Protein AF-A0A2A3XH51-F1 (afdb_monomer)

Radius of gyration: 19.12 Å; Cα contacts (8 Å, |Δi|>4): 45; chains: 1; bounding box: 43×16×61 Å

Nearest PDB structures (foldseek):
  5j73-assembly2_C  TM=4.584E-01  e=4.745E-01  synthetic construct
  5j73-assembly1_B  TM=4.649E-01  e=5.437E-01  synthetic construct
  7uq2-assembly1_A  TM=4.153E-01  e=4.799E+00  Tequatrovirus

Secondary structure (DSSP, 8-state):
----EE-TTS-HHHHHHHHHHHHHHHHHHHHHHHHHHHHHHHSTT-PPPHHHHHHHHHHHHHHHHHHHHHHHHHHHHEEPP----

Mean predicted aligned error: 11.29 Å

Solvent-accessible surface area (backbone atoms only — not comparable to full-atom values): 5015 Å² total; per-residue (Å²): 134,88,75,78,43,71,34,88,86,49,68,63,66,57,57,54,51,52,50,50,50,40,53,50,51,48,54,52,50,51,52,54,50,52,51,53,51,49,55,35,71,75,36,102,77,49,72,82,54,68,67,60,56,50,51,51,52,51,54,47,50,53,37,50,54,50,48,52,50,53,50,53,47,49,56,74,53,29,44,76,69,80,90,80,130

Foldseek 3Di:
DFDWDQDPPPPVVVLVVLLVVLVVVLVVLVVVVVVLVVVCVVDPDDDDDVVVVVVSVVSNVVSVVVNVVSVVVRVVRTDRPDPDD

Sequence (85 aa):
MSSFQVSLDAPNGVLDDEINHHLHALRHTVMLVEMALTDASDDDGNVIAPHVLAAVLFGTQHHIDALEQLTVHAYRTSEPKGGGA

pLDDT: mean 70.58, std 14.87, range [35.5, 89.38]

Structure (mmCIF, N/CA/C/O backbone):
data_AF-A0A2A3XH51-F1
#
_entry.id   AF-A0A2A3XH51-F1
#
loop_
_atom_site.group_PDB
_atom_site.id
_atom_site.type_symbol
_atom_site.label_atom_id
_atom_site.label_alt_id
_atom_site.label_comp_id
_atom_site.label_asym_id
_atom_site.label_entity_id
_atom_site.label_seq_id
_atom_site.pdbx_PDB_ins_code
_atom_site.Cartn_x
_atom_site.Cartn_y
_atom_site.Cartn_z
_atom_site.occupancy
_atom_site.B_iso_or_equiv
_atom_site.auth_seq_id
_atom_site.auth_comp_id
_atom_site.auth_asym_id
_atom_site.auth_atom_id
_atom_site.pdbx_PDB_model_num
ATOM 1 N N . MET A 1 1 ? -1.004 -5.712 29.241 1.00 36.00 1 MET A N 1
ATOM 2 C CA . MET A 1 1 ? -1.433 -5.546 27.838 1.00 36.00 1 MET A CA 1
ATOM 3 C C . MET A 1 1 ? -2.936 -5.771 27.803 1.00 36.00 1 MET A C 1
ATOM 5 O O . MET A 1 1 ? -3.355 -6.902 28.008 1.00 36.00 1 MET A O 1
ATOM 9 N N . SER A 1 2 ? -3.735 -4.704 27.693 1.00 35.50 2 SER A N 1
ATOM 10 C CA . SER A 1 2 ? -5.202 -4.817 27.637 1.00 35.50 2 SER A CA 1
ATOM 11 C C . SER A 1 2 ? -5.629 -5.412 26.302 1.00 35.50 2 SER A C 1
ATOM 13 O O . SER A 1 2 ? -5.231 -4.911 25.254 1.00 35.50 2 SER A O 1
ATOM 15 N N . SER A 1 3 ? -6.433 -6.472 26.352 1.00 45.28 3 SER A N 1
ATOM 16 C CA . SER A 1 3 ? -7.106 -7.049 25.193 1.00 45.28 3 SER A CA 1
ATOM 17 C C . SER A 1 3 ? -8.415 -6.297 24.952 1.00 45.28 3 SER A C 1
ATOM 19 O O . SER A 1 3 ? -9.346 -6.374 25.752 1.00 45.28 3 SER A O 1
ATOM 21 N N . PHE A 1 4 ? -8.471 -5.539 23.859 1.00 45.47 4 PHE A N 1
ATOM 22 C CA . PHE A 1 4 ? -9.711 -4.942 23.367 1.00 45.47 4 PHE A CA 1
ATOM 23 C C . PHE A 1 4 ? -10.588 -6.053 22.771 1.00 45.47 4 PHE A C 1
ATOM 25 O O . PHE A 1 4 ? -10.081 -6.921 22.059 1.00 45.47 4 PHE A O 1
ATOM 32 N N . GLN A 1 5 ? -11.883 -6.068 23.100 1.00 46.50 5 GLN A N 1
ATOM 33 C CA . GLN A 1 5 ? -12.875 -6.881 22.394 1.00 46.50 5 GLN A CA 1
ATOM 34 C C . GLN A 1 5 ? -13.736 -5.940 21.557 1.00 46.50 5 GLN A C 1
ATOM 36 O O . GLN A 1 5 ? -14.224 -4.930 22.055 1.00 46.50 5 GLN A O 1
ATOM 41 N N . VAL A 1 6 ? -13.885 -6.263 20.275 1.00 48.91 6 VAL A N 1
ATOM 42 C CA . VAL A 1 6 ? -14.807 -5.560 19.380 1.00 48.91 6 VAL A CA 1
ATOM 43 C C . VAL A 1 6 ? -16.235 -5.790 19.893 1.00 48.91 6 VAL A C 1
ATOM 45 O O . VAL A 1 6 ? -16.556 -6.903 20.319 1.00 48.91 6 VAL A O 1
ATOM 48 N N . SER A 1 7 ? -17.059 -4.735 19.927 1.00 44.25 7 SER A N 1
ATOM 49 C CA . SER A 1 7 ? -18.443 -4.809 20.413 1.00 44.25 7 SER A CA 1
ATOM 50 C C . SER A 1 7 ? -19.248 -5.867 19.645 1.00 44.25 7 SER A C 1
ATOM 52 O O . SER A 1 7 ? -19.084 -6.033 18.438 1.00 44.25 7 SER A O 1
ATOM 54 N N . LEU A 1 8 ? -20.127 -6.592 20.343 1.00 51.62 8 LEU A N 1
ATOM 55 C CA . LEU A 1 8 ? -20.994 -7.633 19.769 1.00 51.62 8 LEU A CA 1
ATOM 56 C C . LEU A 1 8 ? -22.010 -7.085 18.747 1.00 51.62 8 LEU A C 1
ATOM 58 O O . LEU A 1 8 ? -22.542 -7.868 17.963 1.00 51.62 8 LEU A O 1
ATOM 62 N N . ASP A 1 9 ? -22.243 -5.768 18.744 1.00 46.88 9 ASP A N 1
ATOM 63 C CA . ASP A 1 9 ? -23.168 -5.078 17.834 1.00 46.88 9 ASP A CA 1
ATOM 64 C C . ASP A 1 9 ? -22.506 -4.584 16.535 1.00 46.88 9 ASP A C 1
ATOM 66 O O . ASP A 1 9 ? -23.201 -4.173 15.601 1.00 46.88 9 ASP A O 1
ATOM 70 N N . ALA A 1 10 ? -21.173 -4.631 16.432 1.00 50.91 10 ALA A N 1
ATOM 71 C CA . ALA A 1 10 ? -20.506 -4.462 15.148 1.00 50.91 10 ALA A CA 1
ATOM 72 C C . ALA A 1 10 ? -20.633 -5.783 14.363 1.00 50.91 10 ALA A C 1
ATOM 74 O O . ALA A 1 10 ? -20.499 -6.857 14.953 1.00 50.91 10 ALA A O 1
ATOM 75 N N . PRO A 1 11 ? -20.904 -5.763 13.045 1.00 52.66 11 PRO A N 1
ATOM 76 C CA . PRO A 1 11 ? -20.902 -6.971 12.226 1.00 52.66 11 PRO A CA 1
ATOM 77 C C . PRO A 1 11 ? -19.462 -7.498 12.129 1.00 52.66 11 PRO A C 1
ATOM 79 O O . PRO A 1 11 ? -18.750 -7.240 11.164 1.00 52.66 11 PRO A O 1
ATOM 82 N N . ASN A 1 12 ? -19.023 -8.214 13.165 1.00 53.28 12 ASN A N 1
ATOM 83 C CA . ASN A 1 12 ? -17.627 -8.579 13.406 1.00 53.28 12 ASN A CA 1
ATOM 84 C C . ASN A 1 12 ? -17.018 -9.382 12.248 1.00 53.28 12 ASN A C 1
ATOM 86 O O . ASN A 1 12 ? -15.844 -9.217 11.948 1.00 53.28 12 ASN A O 1
ATOM 90 N N . GLY A 1 13 ? -17.827 -10.175 11.536 1.00 54.34 13 GLY A N 1
ATOM 91 C CA . GLY A 1 13 ? -17.369 -10.892 10.341 1.00 54.34 13 GLY A CA 1
ATOM 92 C C . GLY A 1 13 ? -17.077 -9.987 9.139 1.00 54.34 13 GLY A C 1
ATOM 93 O O .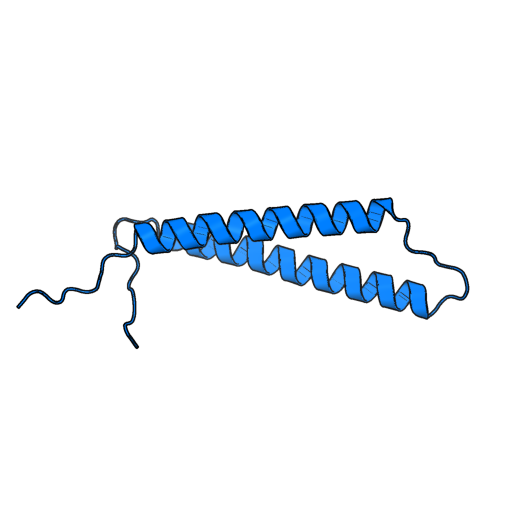 GLY A 1 13 ? -16.147 -10.258 8.397 1.00 54.34 13 GLY A O 1
ATOM 94 N N . VAL A 1 14 ? -17.816 -8.885 8.969 1.00 56.78 14 VAL A N 1
ATOM 95 C CA . VAL A 1 14 ? -17.667 -7.993 7.802 1.00 56.78 14 VAL A CA 1
ATOM 96 C C . VAL A 1 14 ? -16.377 -7.174 7.902 1.00 56.78 14 VAL A C 1
ATOM 98 O O . VAL A 1 14 ? -15.656 -7.049 6.919 1.00 56.78 14 VAL A O 1
ATOM 101 N N . LEU A 1 15 ? -16.044 -6.682 9.100 1.00 67.69 15 LEU A N 1
ATOM 102 C CA . LEU A 1 15 ? -14.800 -5.940 9.342 1.00 67.69 15 LEU A CA 1
ATOM 103 C C . LEU A 1 15 ? -13.560 -6.827 9.180 1.00 67.69 15 LEU A C 1
ATOM 105 O O . LEU A 1 15 ? -12.582 -6.403 8.565 1.00 67.69 15 LEU A O 1
ATOM 109 N N . ASP A 1 16 ? -13.604 -8.058 9.693 1.00 70.19 16 ASP A N 1
ATOM 110 C CA . ASP A 1 16 ? -12.497 -9.006 9.553 1.00 70.19 16 ASP A CA 1
ATOM 111 C C . ASP A 1 16 ? -12.294 -9.416 8.084 1.00 70.19 1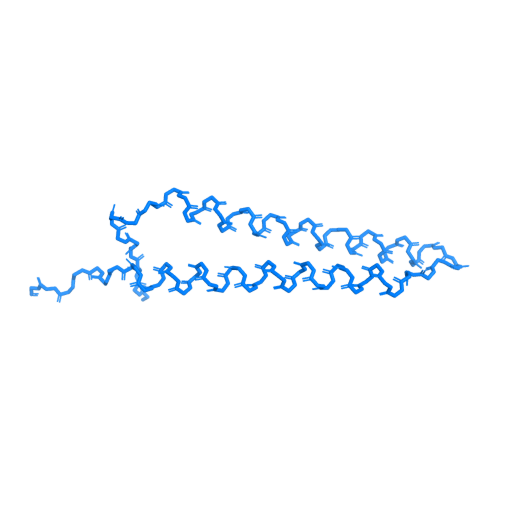6 ASP A C 1
ATOM 113 O O . ASP A 1 16 ? -11.155 -9.465 7.612 1.00 70.19 16 ASP A O 1
ATOM 117 N N . ASP A 1 17 ? -13.373 -9.656 7.334 1.00 76.81 17 ASP A N 1
ATOM 118 C CA . ASP A 1 17 ? -13.308 -9.993 5.908 1.00 76.81 17 ASP A CA 1
ATOM 119 C C . ASP A 1 17 ? -12.740 -8.834 5.068 1.00 76.81 17 ASP A C 1
ATOM 121 O O . ASP A 1 17 ? -11.885 -9.055 4.205 1.00 76.81 17 ASP A O 1
ATOM 125 N N . GLU A 1 18 ? -13.145 -7.591 5.346 1.00 74.81 18 GLU A N 1
ATOM 126 C CA . GLU A 1 18 ? -12.649 -6.392 4.6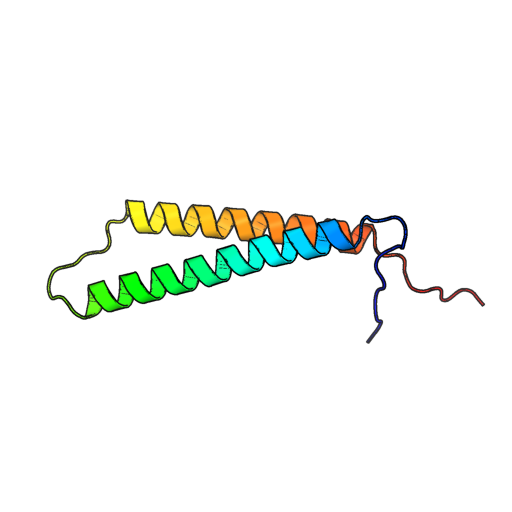57 1.00 74.81 18 GLU A CA 1
ATOM 127 C C . GLU A 1 18 ? -11.172 -6.102 4.972 1.00 74.81 18 GLU A C 1
ATOM 129 O O . GLU A 1 18 ? -10.376 -5.841 4.063 1.00 74.81 18 GLU A O 1
ATOM 134 N N . ILE A 1 19 ? -10.763 -6.218 6.241 1.00 79.12 19 ILE A N 1
ATOM 135 C CA . ILE A 1 19 ? -9.355 -6.089 6.646 1.00 79.12 19 ILE A CA 1
ATOM 136 C C . ILE A 1 19 ? -8.508 -7.164 5.957 1.00 79.12 19 ILE A C 1
ATOM 138 O O . ILE A 1 19 ? -7.461 -6.861 5.377 1.00 79.12 19 ILE A O 1
ATOM 142 N N . ASN A 1 20 ? -8.964 -8.420 5.970 1.00 82.31 20 ASN A N 1
ATOM 143 C CA . ASN A 1 20 ? -8.258 -9.522 5.322 1.00 82.31 20 ASN A CA 1
ATOM 144 C C . ASN A 1 20 ? -8.171 -9.336 3.803 1.00 82.31 20 ASN A C 1
ATOM 146 O O . ASN A 1 20 ? -7.123 -9.621 3.218 1.00 82.31 20 ASN A O 1
ATOM 150 N N . HIS A 1 21 ? -9.223 -8.816 3.167 1.00 86.44 21 HIS A N 1
ATOM 151 C CA . HIS A 1 21 ? -9.226 -8.493 1.744 1.00 86.44 21 HIS A CA 1
ATOM 152 C C . HIS A 1 21 ? -8.149 -7.457 1.398 1.00 86.44 21 HIS A C 1
ATOM 154 O O . HIS A 1 21 ? -7.330 -7.690 0.504 1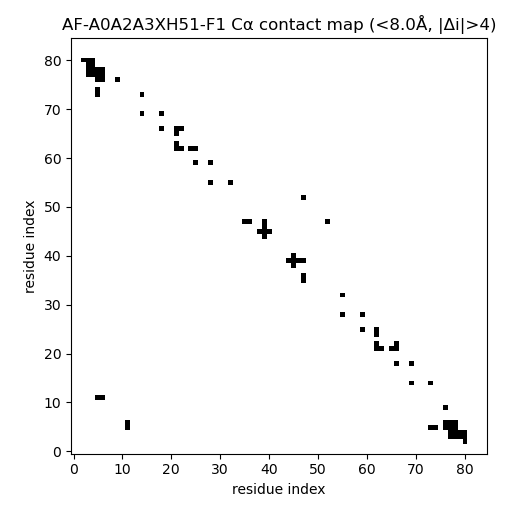.00 86.44 21 HIS A O 1
ATOM 160 N N . HIS A 1 22 ? -8.090 -6.346 2.135 1.00 81.12 22 HIS A N 1
ATOM 161 C CA . HIS A 1 22 ? -7.092 -5.303 1.899 1.00 81.12 22 HIS A CA 1
ATOM 162 C C . HIS A 1 22 ? -5.662 -5.766 2.202 1.00 81.12 22 HIS A C 1
ATOM 164 O O . HIS A 1 22 ? -4.744 -5.465 1.438 1.00 81.12 22 HIS A O 1
ATOM 170 N N . LEU A 1 23 ? -5.458 -6.563 3.255 1.00 85.25 23 LEU A N 1
ATOM 171 C CA . LEU A 1 23 ? -4.156 -7.171 3.543 1.00 85.25 23 LEU A CA 1
ATOM 172 C C . LEU A 1 23 ? -3.717 -8.147 2.447 1.00 85.25 23 LEU A C 1
ATOM 174 O O . LEU A 1 23 ? -2.545 -8.160 2.066 1.00 85.25 23 LEU A O 1
ATOM 178 N N . HIS A 1 24 ? -4.638 -8.960 1.928 1.00 89.38 24 HIS A N 1
ATOM 179 C CA . HIS A 1 24 ? -4.357 -9.858 0.813 1.00 89.38 24 HIS A CA 1
ATOM 180 C C . HIS A 1 24 ? -3.975 -9.071 -0.446 1.00 89.38 24 HIS A C 1
ATOM 182 O O . HIS A 1 24 ? -2.975 -9.395 -1.087 1.00 89.38 24 HIS A O 1
ATOM 188 N N . ALA A 1 25 ? -4.716 -8.008 -0.769 1.00 83.62 25 ALA A N 1
ATOM 189 C CA . ALA A 1 25 ? -4.413 -7.138 -1.900 1.00 83.62 25 ALA A CA 1
ATOM 190 C C . ALA A 1 25 ? -3.025 -6.486 -1.770 1.00 83.62 25 ALA A C 1
ATOM 192 O O . ALA A 1 25 ? -2.251 -6.515 -2.722 1.00 83.62 25 ALA A O 1
ATOM 193 N N . LEU A 1 26 ? -2.655 -5.990 -0.584 1.00 85.50 26 LEU A N 1
ATOM 194 C CA . LEU A 1 26 ? -1.319 -5.437 -0.332 1.00 85.50 26 LEU A CA 1
ATOM 195 C C . LEU A 1 26 ? -0.206 -6.476 -0.498 1.00 85.50 26 LEU A C 1
ATOM 197 O O . LEU A 1 26 ? 0.792 -6.199 -1.159 1.00 85.50 26 LEU A O 1
ATOM 201 N N . ARG A 1 27 ? -0.374 -7.683 0.057 1.00 86.06 27 ARG A N 1
ATOM 202 C CA . ARG A 1 27 ? 0.607 -8.776 -0.096 1.00 86.06 27 ARG A CA 1
ATOM 203 C C . ARG A 1 27 ? 0.785 -9.179 -1.556 1.00 86.06 27 ARG A C 1
ATOM 205 O O . ARG A 1 27 ? 1.909 -9.389 -2.000 1.00 86.06 27 ARG A O 1
ATOM 212 N N . HIS A 1 28 ? -0.312 -9.250 -2.303 1.00 86.44 28 HIS A N 1
ATOM 213 C CA . HIS A 1 28 ? -0.278 -9.537 -3.731 1.00 86.44 28 HIS A CA 1
ATOM 214 C C . HIS A 1 28 ? 0.443 -8.430 -4.514 1.00 86.44 28 HIS A C 1
ATOM 216 O O . HIS A 1 28 ? 1.272 -8.722 -5.370 1.00 86.44 28 HIS A O 1
ATOM 222 N N . THR A 1 29 ? 0.196 -7.163 -4.178 1.00 83.56 29 THR A N 1
ATOM 223 C CA . THR A 1 29 ? 0.898 -6.027 -4.787 1.00 83.56 29 THR A CA 1
ATOM 224 C C . THR A 1 29 ? 2.402 -6.065 -4.518 1.00 83.56 29 THR A C 1
ATOM 226 O O . THR A 1 29 ? 3.178 -5.847 -5.443 1.00 83.56 29 THR A O 1
ATOM 229 N N . VAL A 1 30 ? 2.830 -6.401 -3.294 1.00 82.56 30 VAL A N 1
ATOM 230 C CA . VAL A 1 30 ? 4.258 -6.582 -2.966 1.00 82.56 30 VAL A CA 1
ATOM 231 C C . VAL A 1 30 ? 4.885 -7.670 -3.836 1.00 82.56 30 VAL A C 1
ATOM 233 O O . VAL A 1 30 ? 5.907 -7.416 -4.463 1.00 82.56 30 VAL A O 1
ATOM 236 N N . MET A 1 31 ? 4.238 -8.832 -3.956 1.00 84.56 31 MET A N 1
ATOM 237 C CA . MET A 1 31 ? 4.719 -9.927 -4.806 1.00 84.56 31 MET A CA 1
ATOM 238 C C . MET A 1 31 ? 4.880 -9.492 -6.274 1.00 84.56 31 MET A C 1
ATOM 240 O O . MET A 1 31 ? 5.891 -9.800 -6.897 1.00 84.56 31 MET A O 1
ATOM 244 N N . LEU A 1 32 ? 3.915 -8.751 -6.832 1.00 81.62 32 LEU A N 1
ATOM 245 C CA . LEU A 1 32 ? 4.002 -8.251 -8.210 1.00 81.62 32 LEU A CA 1
ATOM 246 C C . LEU A 1 32 ? 5.149 -7.251 -8.403 1.00 81.62 32 LEU A C 1
ATOM 248 O O . LEU A 1 32 ? 5.789 -7.252 -9.453 1.00 81.62 32 LEU A O 1
ATOM 252 N N . VAL A 1 33 ? 5.419 -6.405 -7.403 1.00 82.44 33 VAL A N 1
ATOM 253 C CA . VAL A 1 33 ? 6.564 -5.483 -7.427 1.00 82.44 33 VAL A CA 1
ATOM 254 C C . VAL A 1 33 ? 7.876 -6.248 -7.365 1.00 82.44 33 VAL A C 1
ATOM 256 O O . VAL A 1 33 ? 8.779 -5.942 -8.135 1.00 82.44 33 VAL A O 1
ATOM 259 N N . GLU A 1 34 ? 7.983 -7.240 -6.483 1.00 80.94 34 GLU A N 1
ATOM 260 C CA . GLU A 1 34 ? 9.171 -8.089 -6.376 1.00 80.94 34 GLU A CA 1
ATOM 261 C C . GLU A 1 34 ? 9.454 -8.801 -7.702 1.00 80.94 34 GLU A C 1
ATOM 263 O O . GLU A 1 34 ? 10.568 -8.700 -8.204 1.00 80.94 34 GLU A O 1
ATOM 268 N N . MET A 1 35 ? 8.437 -9.409 -8.325 1.00 78.94 35 MET A N 1
ATOM 269 C CA . MET A 1 35 ? 8.567 -10.033 -9.648 1.00 78.94 35 MET A CA 1
ATOM 270 C C . MET A 1 35 ? 9.021 -9.034 -10.716 1.00 78.94 35 MET A C 1
ATOM 272 O O . MET A 1 35 ? 9.970 -9.308 -11.441 1.00 78.94 35 MET A O 1
ATOM 276 N N . ALA A 1 36 ? 8.395 -7.855 -10.786 1.00 76.75 36 ALA A N 1
ATOM 277 C CA . ALA A 1 36 ? 8.762 -6.838 -11.768 1.00 76.75 36 ALA A CA 1
ATOM 278 C C . ALA A 1 36 ? 10.194 -6.313 -11.569 1.00 76.75 36 ALA A C 1
ATOM 280 O O . ALA A 1 36 ? 10.878 -6.010 -12.544 1.00 76.75 36 ALA A O 1
ATOM 281 N N . LEU A 1 37 ? 10.653 -6.196 -10.318 1.00 75.38 37 LEU A N 1
ATOM 282 C CA . LEU A 1 37 ? 12.025 -5.802 -9.994 1.00 75.38 37 LEU A CA 1
ATOM 283 C C . LEU A 1 37 ? 13.033 -6.905 -10.331 1.00 75.38 37 LEU A C 1
ATOM 285 O O . LEU A 1 37 ? 14.107 -6.581 -10.826 1.00 75.38 37 LEU A O 1
ATOM 289 N N . THR A 1 38 ? 12.693 -8.176 -10.094 1.00 78.31 38 THR A N 1
ATOM 290 C CA . THR A 1 38 ? 13.520 -9.325 -10.489 1.00 78.31 38 THR A CA 1
ATOM 291 C C . THR A 1 38 ? 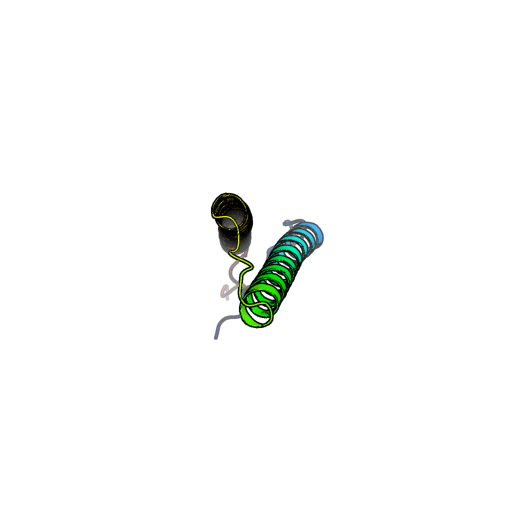13.642 -9.424 -12.011 1.00 78.31 38 THR A C 1
ATOM 293 O O . THR A 1 38 ? 14.755 -9.490 -12.526 1.00 78.31 38 THR A O 1
ATOM 296 N N . ASP A 1 39 ? 12.530 -9.311 -12.740 1.00 74.88 39 ASP A N 1
ATOM 297 C CA . ASP A 1 39 ? 12.526 -9.320 -14.209 1.00 74.88 39 ASP A CA 1
ATOM 298 C C . ASP A 1 39 ? 13.328 -8.141 -14.790 1.00 74.88 39 ASP A C 1
ATOM 300 O O . ASP A 1 39 ? 14.030 -8.284 -15.790 1.00 74.88 39 ASP A O 1
ATOM 304 N N . ALA A 1 40 ? 13.260 -6.968 -14.150 1.00 73.81 40 ALA A N 1
ATOM 305 C CA . ALA A 1 40 ? 14.057 -5.803 -14.531 1.00 73.81 40 ALA A CA 1
ATOM 306 C C . ALA A 1 40 ? 15.547 -5.935 -14.170 1.00 73.81 40 ALA A C 1
ATOM 308 O O . ALA A 1 40 ? 16.374 -5.251 -14.771 1.00 73.81 40 ALA A O 1
ATOM 309 N N . SER A 1 41 ? 15.903 -6.769 -13.185 1.00 72.56 41 SER A N 1
ATOM 310 C CA . SER A 1 41 ? 17.300 -7.025 -12.815 1.00 72.56 41 SER A CA 1
ATOM 311 C C . SER A 1 41 ? 17.966 -8.118 -13.650 1.00 72.56 41 SER A C 1
ATOM 313 O O . SER A 1 41 ? 19.188 -8.102 -13.776 1.00 72.56 41 SER A O 1
ATOM 315 N N . ASP A 1 42 ? 17.180 -9.044 -14.204 1.00 74.38 42 ASP A N 1
ATOM 316 C CA . ASP A 1 42 ? 17.676 -10.191 -14.974 1.00 74.38 42 ASP A CA 1
ATOM 317 C C . ASP A 1 42 ? 17.884 -9.879 -16.468 1.00 74.38 42 ASP A C 1
ATOM 319 O O . ASP A 1 42 ? 18.623 -10.595 -17.146 1.00 74.38 42 ASP A O 1
ATOM 323 N N . ASP A 1 43 ? 17.268 -8.813 -16.986 1.00 65.12 43 ASP A N 1
ATOM 324 C CA . ASP A 1 43 ? 17.323 -8.442 -18.401 1.00 65.12 43 ASP A CA 1
ATOM 325 C C . ASP A 1 43 ? 17.983 -7.060 -18.571 1.00 65.12 43 ASP A C 1
ATOM 327 O O . ASP A 1 43 ? 17.426 -6.038 -18.158 1.00 65.12 43 ASP A O 1
ATOM 331 N N . ASP A 1 44 ? 19.177 -7.028 -19.184 1.00 59.44 44 ASP A N 1
ATOM 332 C CA . ASP A 1 44 ? 19.989 -5.831 -19.487 1.00 59.44 44 ASP A CA 1
ATOM 333 C C . ASP A 1 44 ? 19.248 -4.910 -20.491 1.00 59.44 44 ASP A C 1
ATOM 335 O O . ASP A 1 44 ? 19.596 -4.793 -21.668 1.00 59.44 44 ASP A O 1
ATOM 339 N N . GLY A 1 45 ? 18.166 -4.265 -20.053 1.00 64.31 45 GLY A N 1
ATOM 340 C CA . GLY A 1 45 ? 17.351 -3.386 -20.893 1.00 64.31 45 GLY A CA 1
ATOM 341 C C . GLY A 1 45 ? 15.899 -3.182 -20.459 1.00 64.31 45 GLY A C 1
ATOM 342 O O . GLY A 1 45 ? 15.271 -2.237 -20.948 1.00 64.31 45 GLY A O 1
ATOM 343 N N . ASN A 1 46 ? 15.353 -3.991 -19.542 1.00 65.94 46 ASN A N 1
ATOM 344 C CA . ASN A 1 46 ? 13.974 -3.811 -19.081 1.00 65.94 46 ASN A CA 1
ATOM 345 C C . ASN A 1 46 ? 13.880 -2.730 -18.000 1.00 65.94 46 ASN A C 1
ATOM 347 O O . ASN A 1 46 ? 14.075 -2.958 -16.810 1.00 65.94 46 ASN A O 1
ATOM 351 N N . VAL A 1 47 ? 13.525 -1.519 -18.424 1.00 71.31 47 VAL A N 1
ATOM 352 C CA . VAL A 1 47 ? 13.173 -0.427 -17.514 1.00 71.31 47 VAL A CA 1
ATOM 353 C C . VAL A 1 47 ? 11.693 -0.545 -17.159 1.00 71.31 47 VAL A C 1
ATOM 355 O O . VAL A 1 47 ? 10.834 -0.420 -18.035 1.00 71.31 47 VAL A O 1
ATOM 358 N N . ILE A 1 48 ? 11.375 -0.727 -15.872 1.00 73.12 48 ILE A N 1
ATOM 359 C CA . ILE A 1 48 ? 9.988 -0.639 -15.390 1.00 73.12 48 ILE A CA 1
ATOM 360 C C . ILE A 1 48 ? 9.435 0.733 -15.775 1.00 73.12 48 ILE A C 1
ATOM 362 O O . ILE A 1 48 ? 9.961 1.775 -15.372 1.00 73.12 48 ILE A O 1
ATOM 366 N N . ALA A 1 49 ? 8.358 0.743 -16.557 1.00 78.81 49 ALA A N 1
ATOM 367 C CA . ALA A 1 49 ? 7.784 1.990 -17.021 1.00 78.81 49 ALA A CA 1
ATOM 368 C C . ALA A 1 49 ? 7.251 2.813 -15.825 1.00 78.81 49 ALA A C 1
ATOM 370 O O . ALA A 1 49 ? 6.471 2.291 -15.024 1.00 78.81 49 ALA A O 1
ATOM 371 N N . PRO A 1 50 ? 7.593 4.112 -15.702 1.00 74.56 50 PRO A N 1
ATOM 372 C CA . PRO A 1 50 ? 7.238 4.917 -14.526 1.00 74.56 50 PRO A CA 1
ATOM 373 C C . PRO A 1 50 ? 5.737 4.968 -14.204 1.00 74.56 50 PRO A C 1
ATOM 375 O O . PRO A 1 50 ? 5.355 5.076 -13.042 1.00 74.56 50 PRO A O 1
ATOM 378 N N . HIS A 1 51 ? 4.874 4.861 -15.218 1.00 73.62 51 HIS A N 1
ATOM 379 C CA . HIS A 1 51 ? 3.421 4.843 -15.032 1.00 73.62 51 HIS A CA 1
ATOM 380 C C . HIS A 1 51 ? 2.919 3.552 -14.365 1.00 73.62 51 HIS A C 1
ATOM 382 O O . HIS A 1 51 ? 1.941 3.601 -13.623 1.00 73.62 51 HIS A O 1
ATOM 388 N N . VAL A 1 52 ? 3.596 2.417 -14.582 1.00 77.88 52 VAL A N 1
ATOM 389 C CA . VAL A 1 52 ? 3.284 1.143 -13.913 1.00 77.88 52 VAL A CA 1
ATOM 390 C C . VAL A 1 52 ? 3.612 1.258 -12.430 1.00 77.88 52 VAL A C 1
ATOM 392 O O . VAL A 1 52 ? 2.766 0.962 -11.589 1.00 77.88 52 VAL A O 1
ATOM 395 N N . LEU A 1 53 ? 4.796 1.785 -12.105 1.00 77.38 53 LEU A N 1
ATOM 396 C CA . LEU A 1 53 ? 5.190 2.033 -10.719 1.00 77.38 53 LEU A CA 1
ATOM 397 C C . LEU A 1 53 ? 4.229 3.013 -10.028 1.00 77.38 53 LEU A C 1
ATOM 399 O O . LEU A 1 53 ? 3.801 2.765 -8.905 1.00 77.38 53 LEU A O 1
ATOM 403 N N . ALA A 1 54 ? 3.831 4.091 -10.711 1.00 77.75 54 ALA A N 1
ATOM 404 C CA . ALA A 1 54 ? 2.866 5.051 -10.180 1.00 77.75 54 ALA A CA 1
ATOM 405 C C . ALA A 1 54 ? 1.491 4.418 -9.895 1.00 77.75 54 ALA A C 1
ATOM 407 O O . ALA A 1 54 ? 0.907 4.686 -8.847 1.00 77.75 54 ALA A O 1
ATOM 408 N N . ALA A 1 55 ? 0.986 3.556 -10.785 1.00 78.44 55 ALA A N 1
ATOM 409 C CA . ALA A 1 55 ? -0.282 2.853 -10.586 1.00 78.44 55 ALA A CA 1
ATOM 410 C C . ALA A 1 55 ? -0.225 1.894 -9.387 1.00 78.44 55 ALA A C 1
ATOM 412 O O . ALA A 1 55 ? -1.152 1.855 -8.576 1.00 78.44 55 ALA A O 1
ATOM 413 N N . VAL A 1 56 ? 0.885 1.167 -9.242 1.00 82.19 56 VAL A N 1
ATOM 414 C CA . VAL A 1 56 ? 1.116 0.263 -8.111 1.00 82.19 56 VAL A CA 1
ATOM 415 C C . VAL A 1 56 ? 1.202 1.029 -6.789 1.00 82.19 56 VAL A C 1
ATOM 417 O O . VAL A 1 56 ? 0.538 0.654 -5.820 1.00 82.19 56 VAL A O 1
ATOM 420 N N . LEU A 1 57 ? 1.959 2.127 -6.745 1.00 82.44 57 LEU A N 1
ATOM 421 C CA . LEU A 1 57 ? 2.051 2.982 -5.559 1.00 82.44 57 LEU A CA 1
ATOM 422 C C . LEU A 1 57 ? 0.689 3.577 -5.189 1.00 82.44 57 LEU A C 1
ATOM 424 O O . LEU A 1 57 ? 0.315 3.562 -4.019 1.00 82.44 57 LEU A O 1
ATOM 428 N N . PHE A 1 58 ? -0.081 4.037 -6.177 1.00 84.62 58 PHE A N 1
ATOM 429 C CA . PHE A 1 58 ? -1.422 4.569 -5.952 1.00 84.62 58 PHE A CA 1
ATOM 430 C C . PHE A 1 58 ? -2.374 3.514 -5.370 1.00 84.62 58 PHE A C 1
ATOM 432 O O . PHE A 1 58 ? -3.032 3.769 -4.363 1.00 84.62 58 PHE A O 1
ATOM 439 N N . GLY A 1 59 ? -2.420 2.312 -5.956 1.00 82.12 59 GLY A N 1
ATOM 440 C CA . GLY A 1 59 ? -3.244 1.212 -5.441 1.00 82.12 59 GLY A CA 1
ATOM 441 C C . GLY A 1 59 ? -2.822 0.763 -4.038 1.00 82.12 59 GLY A C 1
ATOM 442 O O . GLY A 1 59 ? -3.668 0.491 -3.189 1.00 82.12 59 GLY A O 1
ATOM 443 N N . THR A 1 60 ? -1.516 0.760 -3.764 1.00 83.56 60 THR A N 1
ATOM 444 C CA . THR A 1 60 ? -0.966 0.462 -2.433 1.00 83.56 60 THR A CA 1
ATOM 445 C C . THR A 1 60 ? -1.428 1.490 -1.405 1.00 83.56 60 THR A C 1
ATOM 447 O O . THR A 1 60 ? -1.949 1.109 -0.358 1.00 83.56 60 THR A O 1
ATOM 450 N N . GLN A 1 61 ? -1.298 2.783 -1.719 1.00 84.12 61 GLN A N 1
ATOM 451 C CA . GLN A 1 61 ? -1.753 3.861 -0.843 1.00 84.12 61 GLN A CA 1
ATOM 452 C C . GLN A 1 61 ? -3.252 3.740 -0.555 1.00 84.12 61 GLN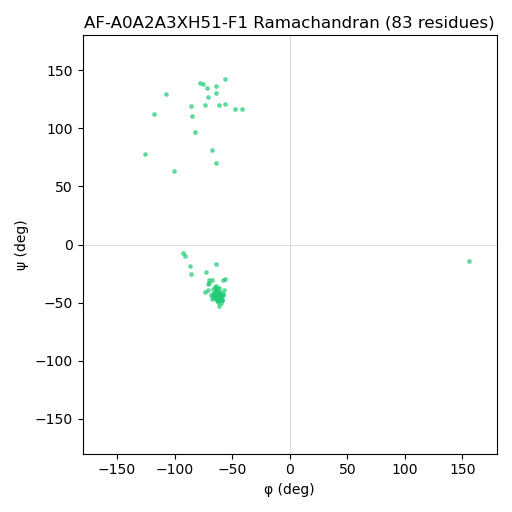 A C 1
ATOM 454 O O . GLN A 1 61 ? -3.659 3.809 0.598 1.00 84.12 61 GLN A O 1
ATOM 459 N N . HIS A 1 62 ? -4.060 3.460 -1.580 1.00 85.88 62 HIS A N 1
ATOM 460 C CA . HIS A 1 62 ? -5.501 3.294 -1.421 1.00 85.88 62 HIS A CA 1
ATOM 461 C C . HIS A 1 62 ? -5.870 2.178 -0.429 1.00 85.88 62 HIS A C 1
ATOM 463 O O . HIS A 1 62 ? -6.755 2.354 0.407 1.00 85.88 62 HIS A O 1
ATOM 469 N N . HIS A 1 63 ? -5.183 1.033 -0.481 1.00 82.81 63 HIS A N 1
ATOM 470 C CA . HIS A 1 63 ? -5.416 -0.057 0.468 1.00 82.81 63 HIS A CA 1
ATOM 471 C C . HIS A 1 63 ? -4.910 0.250 1.884 1.00 82.81 63 HIS A C 1
ATOM 473 O O . HIS A 1 63 ? -5.546 -0.173 2.848 1.00 82.81 63 HIS A O 1
ATOM 479 N N . ILE A 1 64 ? -3.808 0.994 2.025 1.00 86.25 64 ILE A N 1
ATOM 480 C CA . ILE A 1 64 ? -3.327 1.470 3.331 1.00 86.25 64 ILE A CA 1
ATOM 481 C C . ILE A 1 64 ? -4.355 2.415 3.962 1.00 86.25 64 ILE A C 1
ATOM 483 O O . ILE A 1 64 ? -4.733 2.208 5.113 1.00 86.25 64 ILE A O 1
ATOM 487 N N . ASP A 1 65 ? -4.860 3.389 3.202 1.00 86.38 65 ASP A N 1
ATOM 488 C CA . ASP A 1 65 ? -5.862 4.349 3.679 1.00 86.38 65 ASP A CA 1
ATOM 489 C C . ASP A 1 65 ? -7.153 3.637 4.122 1.00 86.38 65 ASP A C 1
ATOM 491 O O . ASP A 1 65 ? -7.741 3.974 5.152 1.00 86.38 65 ASP A O 1
ATOM 495 N N . ALA A 1 66 ? -7.585 2.616 3.371 1.00 81.38 66 ALA A N 1
ATOM 496 C CA . ALA A 1 66 ? -8.742 1.797 3.728 1.00 81.38 66 ALA A CA 1
ATOM 497 C C . ALA A 1 66 ? -8.512 1.017 5.035 1.00 81.38 66 ALA A C 1
ATOM 499 O O . ALA A 1 66 ? -9.370 1.025 5.918 1.00 81.38 66 ALA A O 1
ATOM 500 N N . LEU A 1 67 ? -7.338 0.397 5.205 1.00 82.94 67 LEU A N 1
ATOM 501 C CA . LEU A 1 67 ? -6.984 -0.296 6.448 1.00 82.94 67 LEU A CA 1
ATOM 502 C C . LEU A 1 67 ? -6.906 0.650 7.645 1.00 82.94 67 LEU A C 1
ATOM 504 O O . LEU A 1 67 ? -7.337 0.276 8.736 1.00 82.94 67 LEU A O 1
ATOM 508 N N . GLU A 1 68 ? -6.391 1.866 7.467 1.00 85.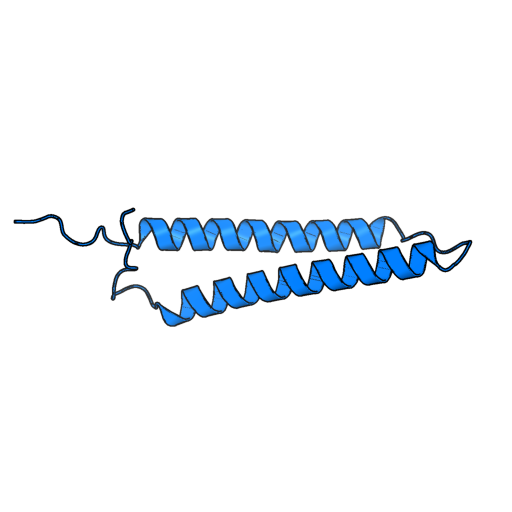69 68 GLU A N 1
ATOM 509 C CA . GLU A 1 68 ? -6.367 2.874 8.527 1.00 85.69 68 GLU A CA 1
ATOM 510 C C . GLU A 1 68 ? -7.792 3.237 8.963 1.00 85.69 68 GLU A C 1
ATOM 512 O O . GLU A 1 68 ? -8.099 3.215 10.157 1.00 85.69 68 GLU A O 1
ATOM 517 N N . GLN A 1 69 ? -8.694 3.477 8.009 1.00 80.44 69 GLN A N 1
ATOM 518 C CA . GLN A 1 69 ? -10.098 3.778 8.297 1.00 80.44 69 GLN A CA 1
ATOM 519 C C . GLN A 1 69 ? -10.805 2.622 9.011 1.00 80.44 69 GLN A C 1
ATOM 521 O O . GLN A 1 69 ? -11.486 2.859 10.011 1.00 80.44 69 GLN A O 1
ATOM 526 N N . LEU A 1 70 ? -10.611 1.383 8.548 1.00 80.69 70 LEU A N 1
ATOM 527 C CA . LEU A 1 70 ? -11.183 0.187 9.173 1.00 80.69 70 LEU A CA 1
ATOM 528 C C . LEU A 1 70 ? -10.630 -0.025 10.586 1.00 80.69 70 LEU A C 1
ATOM 530 O O . LEU A 1 7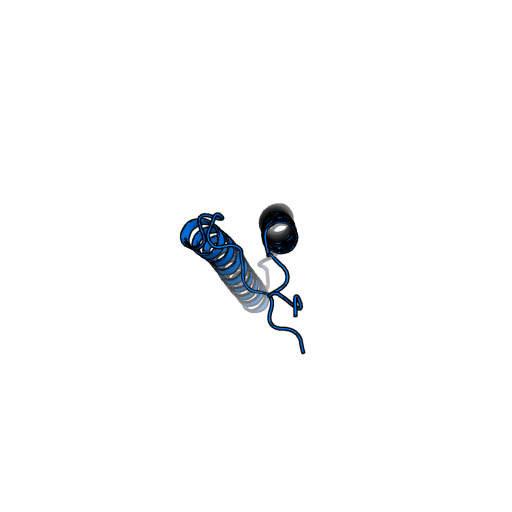0 ? -11.389 -0.316 11.507 1.00 80.69 70 LEU A O 1
ATOM 534 N N . THR A 1 71 ? -9.332 0.205 10.792 1.00 78.81 71 THR A N 1
ATOM 535 C CA . THR A 1 71 ? -8.693 0.097 12.113 1.00 78.81 71 THR A CA 1
ATOM 536 C C . THR A 1 71 ? -9.218 1.163 13.076 1.00 78.81 71 THR A C 1
ATOM 538 O O . THR A 1 71 ? -9.543 0.859 14.223 1.00 78.81 71 THR A O 1
ATOM 541 N N . VAL A 1 72 ? -9.354 2.413 12.620 1.00 79.69 72 VAL A N 1
ATOM 542 C CA . VAL A 1 72 ? -9.938 3.506 13.414 1.00 79.69 72 VAL A CA 1
ATOM 543 C C . VAL A 1 72 ? -11.404 3.225 13.732 1.00 79.69 72 VAL A C 1
ATOM 545 O O . VAL A 1 72 ? -11.842 3.480 14.855 1.00 79.69 72 VAL A O 1
ATOM 548 N N . HIS A 1 73 ? -12.164 2.696 12.771 1.00 77.38 73 HIS A N 1
ATOM 549 C CA . HIS A 1 73 ? -13.548 2.292 12.981 1.00 77.38 73 HIS A CA 1
ATOM 550 C C . HIS A 1 73 ? -13.639 1.193 14.042 1.00 77.38 73 HIS A C 1
ATOM 552 O O . HIS A 1 73 ? -14.316 1.397 15.046 1.00 77.38 73 HIS A O 1
ATOM 558 N N . ALA A 1 74 ? -12.886 0.101 13.884 1.00 73.56 74 ALA A N 1
ATOM 559 C CA . ALA A 1 74 ? -12.829 -1.002 14.840 1.00 73.56 74 ALA A CA 1
ATOM 560 C C . ALA A 1 74 ? -12.402 -0.542 16.243 1.00 73.56 74 ALA A C 1
ATOM 562 O O . ALA A 1 74 ? -12.969 -0.984 17.236 1.00 73.56 74 ALA A O 1
ATOM 563 N N . TYR A 1 75 ? -11.448 0.389 16.348 1.00 71.38 75 TYR A N 1
ATOM 564 C CA . TYR A 1 75 ? -11.053 0.968 17.633 1.00 71.38 75 TYR A CA 1
ATOM 565 C C . TYR A 1 75 ? -12.188 1.778 18.275 1.00 71.38 75 TYR A C 1
ATOM 567 O O . TYR A 1 75 ? -12.472 1.616 19.460 1.00 71.38 75 TYR A O 1
ATOM 575 N N . ARG A 1 76 ? -12.873 2.629 17.501 1.00 72.50 76 ARG A N 1
ATOM 576 C CA . ARG A 1 76 ? -13.995 3.451 17.991 1.00 72.50 76 ARG A CA 1
ATOM 577 C C . ARG A 1 76 ? -15.222 2.627 18.375 1.00 72.50 76 ARG A C 1
ATOM 579 O O . ARG A 1 76 ? -15.967 3.060 19.248 1.00 72.50 76 ARG A O 1
ATOM 586 N N . THR A 1 77 ? -15.446 1.489 17.723 1.00 70.00 77 THR A N 1
ATOM 587 C CA . THR A 1 77 ? -16.558 0.573 18.020 1.00 70.00 77 THR A CA 1
ATOM 588 C C . THR A 1 77 ? -16.178 -0.532 19.003 1.00 70.00 77 THR A C 1
ATOM 590 O O . THR A 1 77 ? -17.052 -1.267 19.461 1.00 70.00 77 THR A O 1
ATOM 593 N N . SER A 1 78 ? -14.898 -0.663 19.363 1.00 59.12 78 SER A N 1
ATOM 594 C CA . SER A 1 78 ? -14.470 -1.568 20.425 1.00 59.12 78 SER A CA 1
ATOM 595 C C . SER A 1 78 ? -14.859 -0.997 21.787 1.00 59.12 78 SER A C 1
ATOM 597 O O . SER A 1 78 ? -14.441 0.097 22.167 1.00 59.12 78 SER A O 1
ATOM 599 N N . GLU A 1 79 ? -15.680 -1.732 22.534 1.00 55.66 79 GLU A N 1
ATOM 600 C CA . GLU A 1 79 ? -15.958 -1.375 23.919 1.00 55.66 79 GLU A CA 1
ATOM 601 C C . GLU A 1 79 ? -14.750 -1.749 24.792 1.00 55.66 79 GLU A C 1
ATOM 603 O O . GLU A 1 79 ? -14.165 -2.830 24.634 1.00 55.66 79 GLU A O 1
ATOM 608 N N . PRO A 1 80 ? -14.348 -0.898 25.752 1.00 52.19 80 PRO A N 1
ATOM 609 C CA . PRO A 1 80 ? -13.415 -1.330 26.775 1.00 52.19 80 PRO A CA 1
ATOM 610 C C . PRO A 1 80 ? -14.068 -2.475 27.556 1.00 52.19 80 PRO A C 1
ATOM 612 O O . PRO A 1 80 ? -15.120 -2.289 28.167 1.00 52.19 80 PRO A O 1
ATOM 615 N N . LYS A 1 81 ? -13.444 -3.662 27.554 1.00 47.78 81 LYS A N 1
ATOM 616 C CA . LYS A 1 81 ? -13.845 -4.772 28.431 1.00 47.78 81 LYS A CA 1
ATOM 617 C C . LYS A 1 81 ? -14.018 -4.234 29.849 1.00 47.78 81 LYS A C 1
ATOM 619 O O . LYS A 1 81 ? -13.053 -3.736 30.426 1.00 47.78 81 LYS A O 1
ATOM 624 N N . GLY A 1 82 ? -15.243 -4.310 30.363 1.00 43.09 82 GLY A N 1
ATOM 625 C CA . GLY A 1 82 ? -15.663 -3.682 31.608 1.00 43.09 82 GLY A CA 1
ATOM 626 C C . GLY A 1 82 ? -14.640 -3.794 32.739 1.00 43.09 82 GLY A C 1
ATOM 627 O O . GLY A 1 82 ? -14.349 -4.879 33.231 1.00 43.09 82 GLY A O 1
ATOM 628 N N . GLY A 1 83 ? -14.146 -2.638 33.177 1.00 40.09 83 GLY A N 1
ATOM 629 C CA . GLY A 1 83 ? -13.646 -2.411 34.529 1.00 40.09 83 GLY A CA 1
ATOM 630 C C . GLY A 1 83 ? -14.726 -1.680 35.317 1.00 40.09 83 GLY A C 1
ATOM 631 O O . GLY A 1 83 ? -14.561 -0.514 35.656 1.00 40.09 83 GLY A O 1
ATOM 632 N N . GLY A 1 84 ? -15.869 -2.338 35.496 1.00 44.00 84 GLY A N 1
ATOM 633 C CA . GLY A 1 84 ? -16.996 -1.850 36.280 1.00 44.00 84 GLY A CA 1
ATOM 634 C C . GLY A 1 84 ? -17.383 -2.887 37.324 1.00 44.00 84 GLY A C 1
ATOM 635 O O . GLY A 1 84 ? -18.328 -3.637 37.100 1.00 44.00 84 GLY A O 1
ATOM 636 N N . ALA A 1 85 ? -16.608 -2.947 38.406 1.00 40.88 85 ALA A N 1
ATOM 637 C CA . ALA A 1 85 ? -16.998 -3.359 39.758 1.00 40.88 85 ALA A CA 1
ATOM 638 C C . ALA A 1 85 ? -15.835 -3.057 40.713 1.00 40.88 85 ALA A C 1
ATOM 640 O O . ALA A 1 85 ? -14.707 -3.514 40.416 1.00 40.88 85 ALA A O 1
#

=== Feature glossary ===
Each block in this record encodes a different view of the same protein. In brief:

Predicted aligned error. PAE(i, j) answers: if I align the predicted and true structures on residue i, how far off (in Å) do I expect residue j to be? A block-diagonal PAE matrix with low values on the blocks and high values off-diagonal is the signature of a multi-domain protein with confidently predicted domains but uncertain inter-domain orientation.

Contact-map, Ramachandran, and PAE plots. Plot images: a contact map (which residues are close in 3D, as an N×N binary image), a Ramachandran scatter (backbone torsion angles, revealing secondary-structure composition at a glance), and — for AlphaFold structures — a PAE heatmap (pairwise prediction confidence).

Backbone torsions (φ/ψ). φ (phi) and ψ (psi) are the two rotatable backbone dihedrals per residue: φ is the C(i-1)–N–Cα–C torsion, ψ is the N–Cα–C–N(i+1) torsion, both in degrees on (−180°, 180°]. α-helical residues cluster near (−60°, −45°); β-strand residues near (−120°, +130°). A Ramachandran plot is simply a scatter of (φ, ψ) for every residue.

Foldseek 3Di. A 3Di character summarizes, for each residue, the relative orientation of the Cα frame of its nearest spatial neighbor. Because it encodes fold topology rather than chemistry, 3Di alignments detect remote structural similarity that sequence alignment misses.

Radius of gyration, Cα contacts, bounding box. Three whole-structure scalars: the radius of gyration (RMS distance of Cα from centroid, in Å), the count of Cα–Cα contacts (pairs closer than 8 Å and separated by more than four residues in sequence — i.e. tertiary, not local, contacts), and the bounding-box dimensions. Together they distinguish compact globular folds from extended fibres or disordered chains.

Sequence. Sequence gives the chain of amino acids in standard one-letter code (A=alanine, C=cysteine, …, Y=tyrosine), read N→C. It is the only feature that is directly encoded by the gene; all structural features are derived from the folded form of this sequence.

mmCIF coordinates. Atomic coordinates in PDBx/mmCIF format — the same representation the Protein Data Bank distributes. Each line of the _atom_site loop places one backbone atom in Cartesian space (units: ångströms, origin: arbitrary).

Secondary structure (3-state, P-SEA). Three-state secondary structure (P-SEA) collapses the eight DSSP classes into helix (a), strand (b), and coil (c). P-SEA assigns these from Cα geometry alone — distances and angles — without requiring backbone oxygens, so it works on any Cα trace.

InterPro / GO / CATH / organism. Functional annotations link the protein to curated databases. InterPro entries identify conserved domains and families by matching the sequence against member-database signatures (Pfam, PROSITE, CDD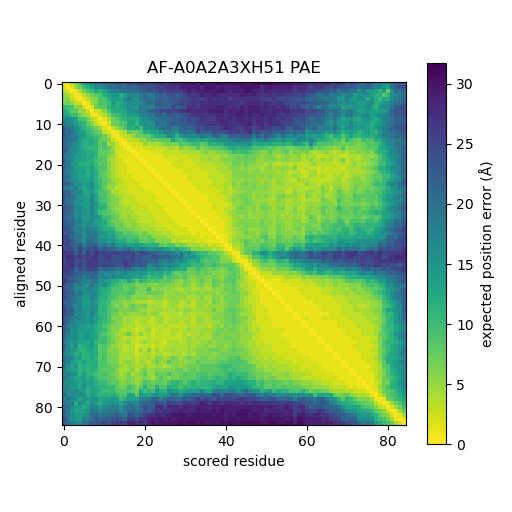, …). Gene Ontology (GO) terms describe molecular function, biological process, and cellular component in a controlled vocabulary. CATH places the structure in a hierarchical fold classification (Class/Architecture/Topology/Homologous-superfamily). The organism is the source species.

B-factor. B-factor (Debye–Waller factor) reflects atomic displacement in the crystal lattice. It is an experimental observable (units Å²), not a prediction; low values mean the atom is pinned down, high values mean it moves or is heterogeneous across the crystal.

Rendered structure images. Structure images are PyMOL renders from six orthogonal camera directions. Cartoon representation draws helices as coils and strands as arrows; sticks shows the backbone as bonds; surface shows the solvent-excluded envelope. Rainbow coloring maps sequence position to hue (blue→red, N→C); chain coloring assigns a distinct color per polypeptide.

Solvent-accessible surface area. Solvent-accessible surface area (SASA) is the area in Å² traced out by the centre of a 1.4 Å probe sphere (a water molecule) rolled over the protein's van der Waals surface (Shrake–Rupley / Lee–Richards construction). Buried residues have near-zero SASA; fully exposed residues can exceed 200 Å². The total SASA scales roughly with the number of surface residues.

Secondary structure (8-state, DSSP). The SS8 string is DSSP's per-residue secondary-structure call. α-helix (H) means an i→i+4 H-bond ladder; β-strand (E) means the residue participates in a β-sheet; 3₁₀ (G) and π (I) are tighter and wider helices; T/S are turns/bends; '-' is loop.

pLDDT. For AlphaFold models, the B-factor field carries pLDDT — the model's own estimate of local accuracy on a 0–100 scale. Regions with pLDDT<50 should be treated as essentially unmodeled; they often correspond to intrinsically disordered segments.

Nearest PDB structures. Nearest PDB neighbors are the top structural matches found by Foldseek when searching this structure against the entire Protein Data Bank. Each hit reports a TM-score (0 to 1; >0.5 almost always implies the same fold) and an E-value. These are *structural* homologs — they may share no detectable sequence similarity.